Protein AF-A0A5N5SL04-F1 (afdb_monomer)

Radius of gyration: 14.91 Å; Cα contacts (8 Å, |Δi|>4): 172; chains: 1; bounding box: 42×31×34 Å

Secondary structure (DSSP, 8-state):
----PPEEEEE-GGGS-TTTS-HHHHHHHHHHHHHHHHHH-THHHHH-EEEEEE-TT--HHHHHH--HHHHHHHHHIIIII--S-EEEEEEES--TTHHHHHHHHHHH--HHHHTTEEEEET-HHHHHHHHS--

InterPro domains:
  IPR001251 CRAL-TRIO lipid binding domain [PF00650] (7-129)
  IPR001251 CRAL-TRIO lipid binding domain [PS50191] (1-134)
  IPR001251 CRAL-TRIO lipid binding domain [cd00170] (7-129)
  IPR036865 CRAL-TRIO lipid binding domain superfamily [G3DSA:3.40.525.10] (2-134)
  IPR036865 CRAL-TRIO lipid binding domain superfamily [SSF52087] (7-130)

Mean predicted aligned error: 4.05 Å

Structure (mmCIF, N/CA/C/O backbone):
data_AF-A0A5N5SL04-F1
#
_entry.id   AF-A0A5N5SL04-F1
#
loop_
_atom_site.group_PDB
_atom_site.id
_atom_site.type_symbol
_atom_site.label_atom_id
_atom_site.label_alt_id
_atom_site.label_comp_id
_atom_site.label_asym_id
_atom_site.label_entity_id
_atom_site.label_seq_id
_atom_site.pdbx_PDB_ins_code
_atom_site.Cartn_x
_atom_site.Cartn_y
_atom_site.Cartn_z
_atom_site.occupancy
_atom_site.B_iso_or_equiv
_atom_site.auth_seq_id
_atom_site.auth_comp_id
_atom_site.auth_asym_id
_atom_site.auth_atom_id
_atom_site.pdbx_PDB_model_num
ATOM 1 N N . MET A 1 1 ? -31.199 -3.809 12.515 1.00 41.03 1 MET A N 1
ATOM 2 C CA . MET A 1 1 ? -29.737 -3.720 12.737 1.00 41.03 1 MET A CA 1
ATOM 3 C C . MET A 1 1 ? -29.034 -4.053 11.430 1.00 41.03 1 MET A C 1
ATOM 5 O O . MET A 1 1 ? -29.021 -5.211 11.037 1.00 41.03 1 MET A O 1
ATOM 9 N N . THR A 1 2 ? -28.523 -3.055 10.714 1.00 48.53 2 THR A N 1
ATOM 10 C CA . THR A 1 2 ? -27.706 -3.262 9.509 1.00 48.53 2 THR A CA 1
ATOM 11 C C . THR A 1 2 ? -26.372 -3.897 9.906 1.00 48.53 2 THR A C 1
ATOM 13 O O . THR A 1 2 ? -25.688 -3.429 10.816 1.00 48.53 2 THR A O 1
ATOM 16 N N . ARG A 1 3 ? -26.022 -5.018 9.267 1.00 55.03 3 ARG A N 1
ATOM 17 C CA . ARG A 1 3 ? -24.762 -5.737 9.497 1.00 55.03 3 ARG A CA 1
ATOM 18 C C . ARG A 1 3 ? -23.611 -4.781 9.149 1.00 55.03 3 ARG A C 1
ATOM 20 O O . ARG A 1 3 ? -23.546 -4.302 8.022 1.00 55.03 3 ARG A O 1
ATOM 27 N N . LYS A 1 4 ? -22.730 -4.467 10.106 1.00 65.06 4 LYS A N 1
ATOM 28 C CA . LYS A 1 4 ? -21.556 -3.609 9.866 1.00 65.06 4 LYS A CA 1
ATOM 29 C C . LYS A 1 4 ? -20.547 -4.378 9.007 1.00 65.06 4 LYS A C 1
ATOM 31 O O . LYS A 1 4 ? -19.797 -5.198 9.528 1.00 65.06 4 LYS A O 1
ATOM 36 N N . VAL A 1 5 ? -20.574 -4.155 7.695 1.00 77.94 5 VAL A N 1
ATOM 37 C CA . VAL A 1 5 ? -19.662 -4.785 6.729 1.00 77.94 5 VAL A CA 1
ATOM 38 C C . VAL A 1 5 ? -18.434 -3.895 6.551 1.00 77.94 5 VAL A C 1
ATOM 40 O O . VAL A 1 5 ? -18.562 -2.704 6.279 1.00 77.94 5 VAL A O 1
ATOM 43 N N . VAL A 1 6 ? -17.239 -4.465 6.716 1.00 84.69 6 VAL A N 1
ATOM 44 C CA . VAL A 1 6 ? -15.980 -3.780 6.388 1.00 84.69 6 VAL A CA 1
ATOM 45 C C . VAL A 1 6 ? -15.899 -3.629 4.871 1.00 84.69 6 VAL A C 1
ATOM 47 O O . VAL A 1 6 ? -16.050 -4.612 4.146 1.00 84.69 6 VAL A O 1
ATOM 50 N N . ARG A 1 7 ? -15.662 -2.410 4.381 1.00 89.75 7 ARG A N 1
ATOM 51 C CA . ARG A 1 7 ? -15.469 -2.168 2.946 1.00 89.75 7 ARG A CA 1
ATOM 52 C C . ARG A 1 7 ? -14.084 -2.650 2.521 1.00 89.75 7 ARG A C 1
ATOM 54 O O . ARG A 1 7 ? -13.098 -2.401 3.219 1.00 89.75 7 ARG A O 1
ATOM 61 N N . ILE A 1 8 ? -14.028 -3.321 1.375 1.00 91.81 8 ILE A N 1
ATOM 62 C CA . ILE A 1 8 ? -12.783 -3.736 0.729 1.00 91.81 8 ILE A CA 1
ATOM 63 C C . ILE A 1 8 ? -12.563 -2.826 -0.475 1.00 91.81 8 ILE A C 1
ATOM 65 O O . ILE A 1 8 ? -13.441 -2.714 -1.328 1.00 91.81 8 ILE A O 1
ATOM 69 N N . ILE A 1 9 ? -11.401 -2.185 -0.534 1.00 93.38 9 ILE A N 1
ATOM 70 C CA . ILE A 1 9 ? -10.989 -1.345 -1.658 1.00 93.38 9 ILE A CA 1
ATOM 71 C C . ILE A 1 9 ? -9.925 -2.105 -2.432 1.00 93.38 9 ILE A C 1
ATOM 73 O O . ILE A 1 9 ? -8.858 -2.403 -1.893 1.00 93.38 9 ILE A O 1
ATOM 77 N N . LEU A 1 10 ? -10.232 -2.424 -3.688 1.00 95.19 10 LEU A N 1
ATOM 78 C CA . LEU A 1 10 ? -9.290 -3.040 -4.611 1.00 95.19 10 LEU A CA 1
ATOM 79 C C . LEU A 1 10 ? -8.438 -1.956 -5.273 1.00 95.19 10 LEU A C 1
ATOM 81 O O . LEU A 1 10 ? -8.963 -1.033 -5.891 1.00 95.19 10 LEU A O 1
ATOM 85 N N . VAL A 1 11 ? -7.122 -2.106 -5.183 1.00 96.44 11 VAL A N 1
ATOM 86 C CA . VAL A 1 11 ? -6.140 -1.253 -5.845 1.00 96.44 11 VAL A CA 1
ATOM 87 C C . VAL A 1 11 ? -5.344 -2.106 -6.826 1.00 96.44 11 VAL A C 1
ATOM 89 O O . VAL A 1 11 ? -4.683 -3.070 -6.443 1.00 96.44 11 VAL A O 1
ATOM 92 N N . ARG A 1 12 ? -5.40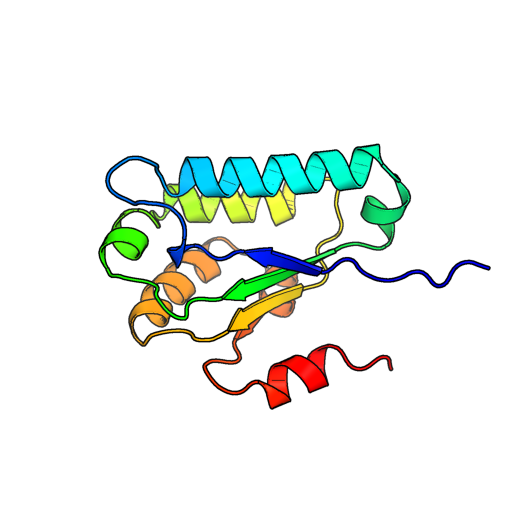8 -1.728 -8.103 1.00 96.19 12 ARG A N 1
ATOM 93 C CA . ARG A 1 12 ? -4.702 -2.366 -9.220 1.00 96.19 12 ARG A CA 1
ATOM 94 C C . ARG A 1 12 ? -3.644 -1.401 -9.768 1.00 96.19 12 ARG A C 1
ATOM 96 O O . ARG A 1 12 ? -3.930 -0.673 -10.721 1.00 96.19 12 ARG A O 1
ATOM 103 N N . PRO A 1 13 ? -2.446 -1.317 -9.154 1.00 94.69 13 PRO A N 1
ATOM 104 C CA . PRO A 1 13 ? -1.396 -0.407 -9.608 1.00 94.69 13 PRO A CA 1
ATOM 105 C C . PRO A 1 13 ? -0.957 -0.682 -11.048 1.00 94.69 13 PRO A C 1
ATOM 107 O O . PRO A 1 13 ? -0.477 0.232 -11.698 1.00 94.69 13 PRO A O 1
ATOM 110 N N . ASP A 1 14 ? -1.152 -1.891 -11.568 1.00 94.25 14 ASP A N 1
ATOM 111 C CA . ASP A 1 14 ? -0.839 -2.261 -12.950 1.00 94.25 14 ASP A CA 1
ATOM 112 C C . ASP A 1 14 ? -1.738 -1.598 -14.008 1.00 94.25 14 ASP A C 1
ATOM 114 O O . ASP A 1 14 ? -1.410 -1.610 -15.192 1.00 94.25 14 ASP A O 1
ATOM 118 N N . LYS A 1 15 ? -2.897 -1.055 -13.610 1.00 94.69 15 LYS A N 1
ATOM 119 C CA . LYS A 1 15 ? -3.887 -0.517 -14.555 1.00 94.69 15 LYS A CA 1
ATOM 120 C C . LYS A 1 15 ? -3.690 0.958 -14.893 1.00 94.69 15 LYS A C 1
ATOM 122 O O . LYS A 1 15 ? -4.315 1.428 -15.841 1.00 94.69 15 LYS A O 1
ATOM 127 N N . HIS A 1 16 ? -2.834 1.685 -14.173 1.00 92.62 16 HIS A N 1
ATOM 128 C CA . HIS A 1 16 ? -2.467 3.039 -14.594 1.00 92.62 16 HIS A CA 1
ATOM 129 C C . HIS A 1 16 ? -1.369 2.982 -15.660 1.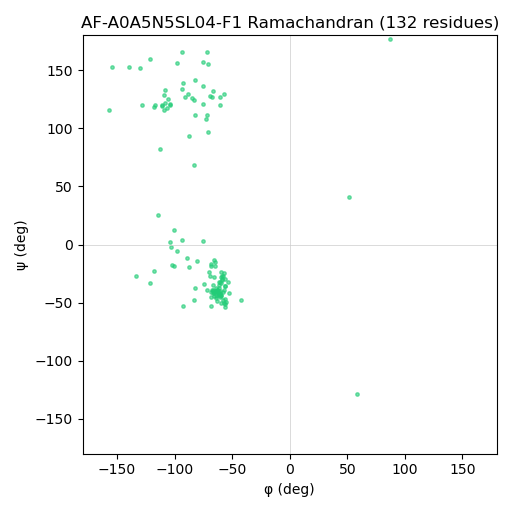00 92.62 16 HIS A C 1
ATOM 131 O O . HIS A 1 16 ? -0.456 2.163 -15.600 1.00 92.62 16 HIS A O 1
ATOM 137 N N . ASN A 1 17 ? -1.449 3.864 -16.652 1.00 94.50 17 ASN A N 1
ATOM 138 C CA . ASN A 1 17 ? -0.437 3.938 -17.694 1.00 94.50 17 ASN A CA 1
ATOM 139 C C . ASN A 1 17 ? 0.754 4.765 -17.191 1.00 94.50 17 ASN A C 1
ATOM 141 O O . ASN A 1 17 ? 0.650 5.983 -17.033 1.00 94.50 17 ASN A O 1
ATOM 145 N N . THR A 1 18 ? 1.895 4.106 -16.987 1.00 95.31 18 THR A N 1
ATOM 146 C CA . THR A 1 18 ? 3.116 4.726 -16.447 1.00 95.31 18 THR A CA 1
ATOM 147 C C . THR A 1 18 ? 3.736 5.789 -17.358 1.00 95.31 18 THR A C 1
ATOM 149 O O . THR A 1 18 ? 4.596 6.538 -16.906 1.00 95.31 18 THR A O 1
ATOM 152 N N . ASN A 1 19 ? 3.345 5.855 -18.636 1.00 94.62 19 ASN A N 1
ATOM 153 C CA . ASN A 1 19 ? 3.847 6.857 -19.583 1.00 94.62 19 ASN A CA 1
ATOM 154 C C . ASN A 1 19 ? 3.029 8.154 -19.560 1.00 94.62 19 ASN A C 1
ATOM 156 O O . ASN A 1 19 ? 3.504 9.181 -20.033 1.00 94.62 19 ASN A O 1
ATOM 160 N N . THR A 1 20 ? 1.797 8.104 -19.049 1.00 96.12 20 THR A N 1
ATOM 161 C CA . THR A 1 20 ? 0.866 9.244 -19.063 1.00 96.12 20 THR A CA 1
ATOM 162 C C . THR A 1 20 ? 0.477 9.711 -17.670 1.00 96.12 20 THR A C 1
ATOM 164 O O . THR A 1 20 ? 0.041 10.843 -17.515 1.00 96.12 20 THR A O 1
ATOM 167 N N . THR A 1 21 ? 0.594 8.839 -16.671 1.00 94.94 21 THR A N 1
ATOM 168 C CA . THR A 1 21 ? 0.195 9.096 -15.286 1.00 94.94 21 THR A CA 1
ATOM 169 C C . THR A 1 21 ? 1.223 8.521 -14.325 1.00 94.94 21 THR A C 1
ATOM 171 O O . THR A 1 21 ? 1.925 7.556 -14.638 1.00 94.94 21 THR A O 1
ATOM 174 N N . SER A 1 22 ? 1.307 9.128 -13.149 1.00 94.94 22 SER A N 1
ATOM 175 C CA . SER A 1 22 ? 2.215 8.739 -12.080 1.00 94.94 22 SER A CA 1
ATOM 176 C C . SER A 1 22 ? 1.540 7.858 -11.027 1.00 94.94 22 SER A C 1
ATOM 178 O O . SER A 1 22 ? 0.340 7.954 -10.763 1.00 94.94 22 SER A O 1
ATOM 180 N N . MET A 1 23 ? 2.349 7.074 -10.317 1.00 94.31 23 MET A N 1
ATOM 181 C CA . MET A 1 23 ? 1.906 6.332 -9.135 1.00 94.31 23 MET A CA 1
ATOM 182 C C . MET A 1 23 ? 1.346 7.256 -8.030 1.00 94.31 23 MET A C 1
ATOM 184 O O . MET A 1 23 ? 0.465 6.845 -7.280 1.00 94.31 23 MET A O 1
ATOM 188 N N . ASP A 1 24 ? 1.816 8.508 -7.928 1.00 94.50 24 ASP A N 1
ATOM 189 C CA . ASP A 1 24 ? 1.274 9.505 -6.983 1.00 94.50 24 ASP A CA 1
ATOM 190 C C . ASP A 1 24 ? -0.172 9.886 -7.342 1.00 94.50 24 ASP A C 1
ATOM 192 O O . ASP A 1 24 ? -1.031 9.929 -6.463 1.00 94.50 24 ASP A O 1
ATOM 196 N N . GLU A 1 25 ? -0.474 10.075 -8.630 1.00 94.75 25 GLU A N 1
ATOM 197 C CA . GLU A 1 25 ? -1.843 10.327 -9.100 1.00 94.75 25 GLU A CA 1
ATOM 198 C C . GLU A 1 25 ? -2.768 9.137 -8.840 1.00 94.75 25 GLU A C 1
ATOM 200 O O . GLU A 1 25 ? -3.890 9.331 -8.378 1.00 94.75 25 GLU A O 1
ATOM 205 N N . MET A 1 26 ? -2.291 7.904 -9.036 1.00 94.81 26 MET A N 1
ATOM 206 C CA . MET A 1 26 ? -3.061 6.705 -8.683 1.00 94.81 26 MET A CA 1
ATOM 207 C C . MET A 1 26 ? -3.390 6.664 -7.181 1.00 94.81 26 MET A C 1
ATOM 209 O O . MET A 1 26 ? -4.534 6.412 -6.798 1.00 94.81 26 MET A O 1
ATOM 213 N N . VAL A 1 27 ? -2.418 6.988 -6.320 1.00 94.00 27 VAL A N 1
ATOM 214 C CA . VAL A 1 27 ? -2.637 7.079 -4.866 1.00 94.00 27 VAL A CA 1
ATOM 215 C C . VAL A 1 27 ? -3.649 8.173 -4.519 1.00 94.00 27 VAL A C 1
ATOM 217 O O . VAL A 1 27 ? -4.495 7.950 -3.654 1.00 94.00 27 VAL A O 1
ATOM 220 N N . LYS A 1 28 ? -3.622 9.322 -5.206 1.00 94.69 28 LYS A N 1
ATOM 221 C CA . LYS A 1 28 ? -4.632 10.380 -5.028 1.00 94.69 28 LYS A CA 1
ATOM 222 C C . LYS A 1 28 ? -6.032 9.903 -5.397 1.00 94.69 28 LYS A C 1
ATOM 224 O O . LYS A 1 28 ? -6.966 10.180 -4.656 1.00 94.69 28 LYS A O 1
ATOM 229 N N . VAL A 1 29 ? -6.189 9.147 -6.485 1.00 94.50 29 VAL A N 1
ATOM 230 C CA . VAL A 1 29 ? -7.490 8.554 -6.848 1.00 94.50 29 VAL A CA 1
ATOM 231 C C . VAL A 1 29 ? -7.988 7.622 -5.741 1.00 94.50 29 VAL A C 1
ATOM 233 O O . VAL A 1 29 ? -9.147 7.713 -5.341 1.00 94.50 29 VAL A O 1
ATOM 236 N N . ALA A 1 30 ? -7.115 6.777 -5.183 1.00 93.00 30 ALA A N 1
ATOM 237 C CA . ALA A 1 30 ? -7.480 5.919 -4.055 1.00 93.00 30 ALA A CA 1
ATOM 238 C C . ALA A 1 30 ? -7.898 6.727 -2.809 1.00 93.00 30 ALA A C 1
ATOM 240 O O . ALA A 1 30 ? -8.834 6.334 -2.116 1.00 93.00 30 ALA A O 1
ATOM 241 N N . GLN A 1 31 ? -7.247 7.864 -2.540 1.00 93.25 31 GLN A N 1
ATOM 242 C CA . GLN A 1 31 ? -7.623 8.779 -1.454 1.00 93.25 31 GLN A CA 1
ATOM 243 C C . GLN A 1 31 ? -8.977 9.449 -1.695 1.00 93.25 31 GLN A C 1
ATOM 245 O O . GLN A 1 31 ? -9.793 9.473 -0.786 1.00 93.25 31 GLN A O 1
ATOM 250 N N . ILE A 1 32 ? -9.263 9.892 -2.921 1.00 94.88 32 ILE A N 1
ATOM 251 C CA . ILE A 1 32 ? -10.568 10.472 -3.270 1.00 94.88 32 ILE A CA 1
ATOM 252 C C . ILE 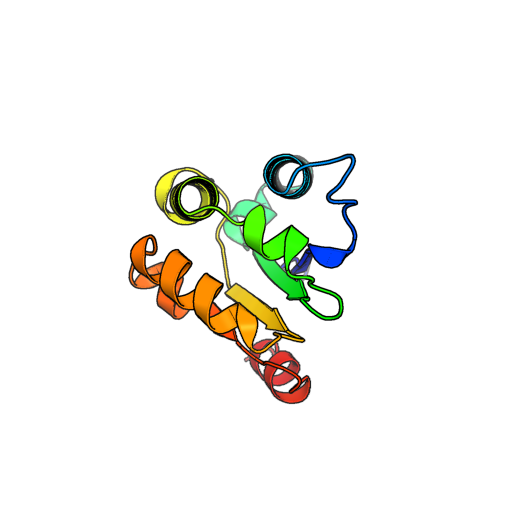A 1 32 ? -11.690 9.448 -3.048 1.00 94.88 32 ILE A C 1
ATOM 254 O O . ILE A 1 32 ? -12.731 9.788 -2.497 1.00 94.88 32 ILE A O 1
ATOM 258 N N . ILE A 1 33 ? -11.480 8.179 -3.417 1.00 92.44 33 ILE A N 1
ATOM 259 C CA . ILE A 1 33 ? -12.454 7.107 -3.146 1.00 92.44 33 ILE A CA 1
ATOM 260 C C . ILE A 1 33 ? -12.678 6.934 -1.637 1.00 92.44 33 ILE A C 1
ATOM 262 O O . ILE A 1 33 ? -13.812 6.761 -1.196 1.00 92.44 33 ILE A O 1
ATOM 266 N N . LEU A 1 34 ? -11.611 6.980 -0.837 1.00 92.31 34 LEU A N 1
ATOM 267 C CA . LEU A 1 34 ? -11.709 6.893 0.619 1.00 92.31 34 LEU A CA 1
ATOM 268 C C . LEU A 1 34 ? -12.457 8.096 1.221 1.00 92.31 34 LEU A C 1
ATOM 270 O O . LEU A 1 34 ? -13.283 7.894 2.111 1.00 92.31 34 LEU A O 1
ATOM 274 N N . ASP A 1 35 ? -12.216 9.307 0.716 1.00 93.06 35 ASP A N 1
ATOM 275 C CA . ASP A 1 35 ? -12.904 10.525 1.154 1.00 93.06 35 ASP A CA 1
ATOM 276 C C . ASP A 1 35 ? -14.404 10.438 0.836 1.00 93.06 35 ASP A C 1
ATOM 278 O O . ASP A 1 35 ? -15.236 10.687 1.706 1.00 93.06 35 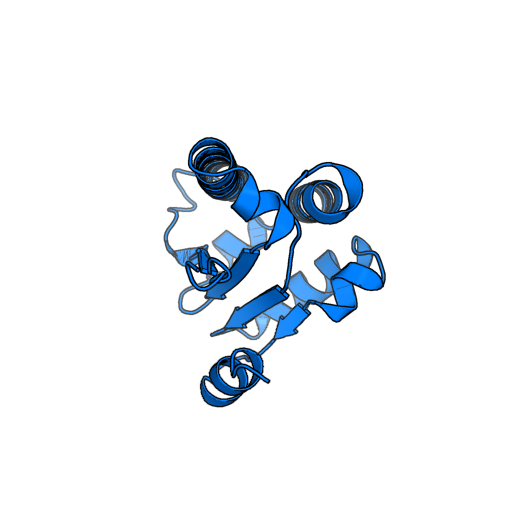ASP A O 1
ATOM 282 N N . LEU A 1 36 ? -14.760 9.980 -0.371 1.00 92.75 36 LEU A N 1
ATOM 283 C CA . LEU A 1 36 ? -16.153 9.746 -0.764 1.00 92.75 36 LEU A CA 1
ATOM 284 C C . LEU A 1 36 ? -16.838 8.715 0.140 1.00 92.75 36 LEU A C 1
ATOM 286 O O . LEU A 1 36 ? -17.955 8.946 0.591 1.00 92.75 36 LEU A O 1
ATOM 290 N N . LEU A 1 37 ? -16.165 7.609 0.475 1.00 89.75 37 LEU A N 1
ATOM 291 C CA . LEU A 1 37 ? -16.716 6.610 1.400 1.00 89.75 37 LEU A CA 1
ATOM 292 C C . LEU A 1 37 ? -16.989 7.193 2.793 1.00 89.75 37 LEU A C 1
ATOM 294 O O . LEU A 1 37 ? -17.938 6.773 3.458 1.00 89.75 37 LEU A O 1
ATOM 298 N N . MET A 1 38 ? -16.156 8.125 3.261 1.00 89.88 38 MET A N 1
ATOM 299 C CA . MET A 1 38 ? -16.396 8.810 4.532 1.00 89.88 38 MET A CA 1
ATOM 300 C C . MET A 1 38 ? -17.559 9.793 4.456 1.00 89.88 38 MET A C 1
ATOM 302 O O . MET A 1 38 ? -18.315 9.884 5.421 1.00 89.88 38 MET A O 1
ATOM 306 N N . GLU A 1 39 ? -17.681 10.505 3.338 1.00 92.06 39 GLU A N 1
ATOM 307 C CA . GLU A 1 39 ? -18.760 11.462 3.092 1.00 92.06 39 GLU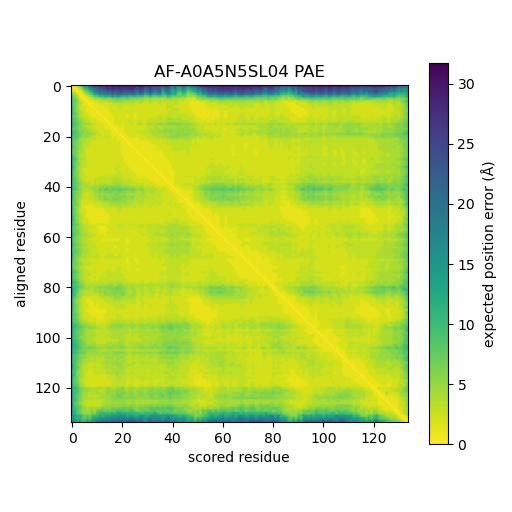 A CA 1
ATOM 308 C C . GLU A 1 39 ? -20.120 10.756 2.988 1.00 92.06 39 GLU A C 1
ATOM 310 O O . GLU A 1 39 ? -21.110 11.226 3.542 1.00 92.06 39 GLU A O 1
ATOM 315 N N . GLU A 1 40 ? -20.166 9.588 2.337 1.00 90.00 40 GLU A N 1
ATOM 316 C CA . GLU A 1 40 ? -21.379 8.772 2.218 1.00 90.00 40 GLU A CA 1
ATOM 317 C C . GLU A 1 40 ? -21.896 8.280 3.579 1.00 90.00 40 GLU A C 1
ATOM 319 O O . GLU A 1 40 ? -23.102 8.293 3.829 1.00 90.00 40 GLU A O 1
ATOM 324 N N . ASP A 1 41 ? -20.998 7.810 4.451 1.00 88.00 41 ASP A N 1
ATOM 325 C CA . ASP A 1 41 ? -21.342 7.394 5.812 1.00 88.00 41 ASP A CA 1
ATOM 326 C C . ASP A 1 41 ? -20.113 7.440 6.731 1.00 88.00 41 ASP A C 1
ATOM 328 O O . ASP A 1 41 ? -19.175 6.638 6.625 1.00 88.00 41 ASP A O 1
ATOM 332 N N . VAL A 1 42 ? -20.169 8.321 7.733 1.00 86.50 42 VAL A N 1
ATOM 333 C CA . VAL A 1 42 ? -19.130 8.461 8.760 1.00 86.50 42 VAL A CA 1
ATOM 334 C C . VAL A 1 42 ? -18.857 7.152 9.510 1.00 86.50 42 VAL A C 1
ATOM 336 O O . VAL A 1 42 ? -17.750 6.953 10.019 1.00 86.50 42 VAL A O 1
ATOM 339 N N . GLN A 1 43 ? -19.811 6.212 9.566 1.00 87.94 43 GLN A N 1
ATOM 340 C CA . GLN A 1 43 ? -19.595 4.892 10.160 1.00 87.94 43 GLN A CA 1
ATOM 341 C C . GLN A 1 43 ? -18.465 4.126 9.469 1.00 87.94 43 GLN A C 1
ATOM 343 O O . GLN A 1 43 ? -17.812 3.327 10.144 1.00 87.94 43 GLN A O 1
ATOM 348 N N . HIS A 1 44 ? -18.166 4.375 8.189 1.00 87.62 44 HIS A N 1
ATOM 349 C CA . HIS A 1 44 ? -17.026 3.755 7.510 1.00 87.62 44 HIS A CA 1
ATOM 350 C C . HIS A 1 44 ? -15.687 4.124 8.170 1.00 87.62 44 HIS A C 1
ATOM 352 O O . HIS A 1 44 ? -14.800 3.274 8.250 1.00 87.62 44 HIS A O 1
ATOM 358 N N . SER A 1 45 ? -15.550 5.330 8.739 1.00 87.75 45 SER A N 1
ATOM 359 C CA . SER A 1 45 ? -14.339 5.727 9.480 1.00 87.75 45 SER A CA 1
ATOM 360 C C . SER A 1 45 ? -14.118 4.877 10.743 1.00 87.75 45 SER A C 1
ATOM 362 O O . SER A 1 45 ? -12.987 4.483 11.049 1.00 87.75 45 SER A O 1
ATOM 364 N N . VAL A 1 46 ? -15.212 4.515 11.428 1.00 89.75 46 VAL A N 1
ATOM 365 C CA . VAL A 1 46 ? -15.221 3.734 12.676 1.00 89.75 46 VAL A CA 1
ATOM 366 C C . VAL A 1 46 ? -15.120 2.233 12.401 1.00 89.75 46 VAL A C 1
ATOM 368 O O . VAL A 1 46 ? -14.319 1.529 13.027 1.00 89.75 46 VAL A O 1
ATOM 371 N N . ILE A 1 47 ? -15.933 1.733 11.463 1.00 91.38 47 ILE A N 1
ATOM 372 C CA . ILE A 1 47 ? -15.921 0.337 11.012 1.00 91.38 47 ILE A CA 1
ATOM 373 C C . ILE A 1 47 ? -14.560 0.021 10.417 1.00 91.38 47 ILE A C 1
ATOM 375 O O . ILE A 1 47 ? -14.001 -1.019 10.756 1.00 91.38 47 ILE A O 1
ATOM 379 N N . GLY A 1 48 ? -14.004 0.937 9.629 1.00 91.00 48 GLY A N 1
ATOM 380 C CA . GLY A 1 48 ? -12.722 0.813 8.963 1.00 91.00 48 GLY A CA 1
ATOM 381 C C . GLY A 1 48 ? -12.794 0.134 7.600 1.00 91.00 48 GLY A C 1
ATOM 382 O O . GLY A 1 48 ? -13.843 -0.352 7.175 1.00 91.00 48 GLY A O 1
ATOM 383 N N . VAL A 1 49 ? -11.638 0.075 6.942 1.00 93.12 49 VAL A N 1
ATOM 384 C CA . VAL A 1 49 ? -11.481 -0.463 5.584 1.00 93.12 49 VAL A CA 1
ATOM 385 C C . VAL A 1 49 ? -10.351 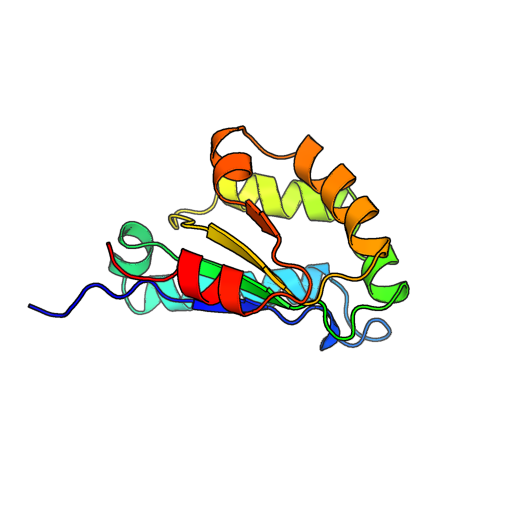-1.469 5.492 1.00 93.12 49 VAL A C 1
ATOM 387 O O . VAL A 1 49 ? -9.355 -1.382 6.217 1.00 93.12 49 VAL A O 1
ATOM 390 N N . THR A 1 50 ? -10.494 -2.393 4.555 1.00 94.06 50 THR A N 1
ATOM 391 C CA . THR A 1 50 ? -9.423 -3.276 4.111 1.00 94.06 50 THR A CA 1
ATOM 392 C C . THR A 1 50 ? -8.991 -2.864 2.711 1.00 94.06 50 THR A C 1
ATOM 394 O O . THR A 1 50 ? -9.831 -2.659 1.838 1.00 94.06 50 THR A O 1
ATOM 397 N N . ILE A 1 51 ? -7.685 -2.751 2.488 1.00 95.38 51 ILE A N 1
ATOM 398 C CA . ILE A 1 51 ? -7.123 -2.447 1.173 1.00 95.38 51 ILE A CA 1
ATOM 399 C C . ILE A 1 51 ? -6.544 -3.738 0.597 1.00 95.38 51 ILE A C 1
ATOM 401 O O . ILE A 1 51 ? -5.648 -4.336 1.192 1.00 95.38 51 ILE A O 1
ATOM 405 N N . LEU A 1 52 ? -7.057 -4.163 -0.552 1.00 96.69 52 LEU A N 1
ATOM 406 C CA . LEU A 1 52 ? -6.557 -5.298 -1.318 1.00 96.69 52 LEU A CA 1
ATOM 407 C C . LEU A 1 52 ? -5.774 -4.759 -2.511 1.00 96.69 52 LEU A C 1
ATOM 409 O O . LEU A 1 52 ? -6.321 -4.019 -3.321 1.00 96.69 52 LEU A O 1
ATOM 413 N N . ILE A 1 53 ? -4.499 -5.109 -2.613 1.00 96.62 53 ILE A N 1
ATOM 414 C CA . ILE A 1 53 ? -3.591 -4.605 -3.638 1.00 96.62 53 ILE A CA 1
ATOM 415 C C . ILE A 1 53 ? -3.131 -5.786 -4.478 1.00 96.62 53 ILE A C 1
ATOM 417 O O . ILE A 1 53 ? -2.504 -6.717 -3.971 1.00 96.62 53 ILE A O 1
ATOM 421 N N . ASP A 1 54 ? -3.453 -5.738 -5.760 1.00 97.31 54 ASP A N 1
ATOM 422 C CA . ASP A 1 54 ? -3.216 -6.830 -6.693 1.00 97.31 54 ASP A CA 1
ATOM 423 C C . ASP A 1 54 ? -2.126 -6.452 -7.698 1.00 97.31 54 ASP A C 1
ATOM 425 O O . ASP A 1 54 ? -2.236 -5.467 -8.425 1.00 97.31 54 ASP A O 1
ATOM 429 N N . PHE A 1 55 ? -1.046 -7.233 -7.685 1.00 96.44 55 PHE A N 1
ATOM 430 C CA . PHE A 1 55 ? 0.181 -6.995 -8.439 1.00 96.44 55 PHE A CA 1
ATOM 431 C C . PHE A 1 55 ? 0.295 -7.839 -9.724 1.00 96.44 55 PHE A C 1
ATOM 433 O O . PHE A 1 55 ? 1.374 -7.854 -10.314 1.00 96.44 55 PHE A O 1
ATOM 440 N N . GLN A 1 56 ? -0.785 -8.493 -10.183 1.00 95.75 56 GLN A N 1
ATOM 441 C CA . GLN A 1 56 ? -0.787 -9.464 -11.296 1.00 95.75 56 GLN A CA 1
ATOM 442 C C . GLN A 1 56 ? 0.064 -9.051 -12.509 1.00 95.75 56 GLN A C 1
ATOM 444 O O . GLN A 1 56 ? 0.864 -9.851 -12.988 1.00 95.75 56 GLN A O 1
ATOM 449 N N . ASP A 1 57 ? -0.080 -7.807 -12.977 1.00 95.56 57 ASP A N 1
ATOM 450 C CA . ASP A 1 57 ? 0.616 -7.287 -14.164 1.00 95.56 57 ASP A CA 1
ATOM 451 C C . ASP A 1 57 ? 1.621 -6.165 -13.808 1.00 95.56 57 ASP A C 1
ATOM 453 O O . ASP A 1 57 ? 1.928 -5.284 -14.615 1.00 95.56 57 ASP A O 1
ATOM 457 N N . PHE A 1 58 ? 2.132 -6.149 -12.571 1.00 95.12 58 PHE A N 1
ATOM 458 C CA . PHE A 1 58 ? 3.024 -5.094 -12.087 1.00 95.12 58 PHE A CA 1
ATOM 459 C C . PHE A 1 58 ? 4.418 -5.178 -12.729 1.00 95.12 58 PHE A C 1
ATOM 461 O O . PHE A 1 58 ? 5.215 -6.077 -12.457 1.00 95.12 58 PHE A O 1
ATOM 468 N N . THR A 1 59 ? 4.739 -4.194 -13.567 1.00 93.62 59 THR A N 1
ATOM 469 C CA . THR A 1 59 ? 6.003 -4.128 -14.327 1.00 93.62 59 THR A CA 1
ATOM 470 C C . THR A 1 59 ? 7.111 -3.323 -13.619 1.00 93.62 59 THR A C 1
ATOM 472 O O . THR A 1 59 ? 6.831 -2.537 -12.709 1.00 93.62 59 THR A O 1
ATOM 475 N N . PRO A 1 60 ? 8.382 -3.422 -14.062 1.00 92.06 60 PRO A N 1
ATOM 476 C CA . PRO A 1 60 ? 9.473 -2.591 -13.543 1.00 92.06 60 PRO A CA 1
ATOM 477 C C . PRO A 1 60 ? 9.246 -1.074 -13.653 1.00 92.06 60 PRO A C 1
ATOM 479 O O . PRO A 1 60 ? 9.706 -0.337 -12.786 1.00 92.06 60 PRO A O 1
ATOM 482 N N . ASN A 1 61 ? 8.501 -0.590 -14.654 1.00 93.94 61 ASN A N 1
ATOM 483 C CA . ASN A 1 61 ? 8.183 0.841 -14.762 1.00 93.94 61 ASN A CA 1
ATOM 484 C C . ASN A 1 61 ? 7.336 1.317 -13.572 1.00 93.94 61 ASN A C 1
ATOM 486 O O . ASN A 1 61 ? 7.593 2.383 -13.017 1.00 93.94 61 ASN A O 1
ATOM 490 N N . HIS A 1 62 ? 6.388 0.493 -13.117 1.00 95.00 62 HIS A N 1
ATOM 491 C CA . HIS A 1 62 ? 5.613 0.765 -11.907 1.00 95.00 62 HIS A CA 1
ATOM 492 C C . HIS A 1 62 ? 6.508 0.777 -10.658 1.00 95.00 62 HIS A C 1
ATOM 494 O O . HIS A 1 62 ? 6.358 1.635 -9.783 1.00 95.00 62 HIS A O 1
ATOM 500 N N . LEU A 1 63 ? 7.480 -0.142 -10.584 1.00 93.25 63 LEU A N 1
ATOM 501 C CA . LEU A 1 63 ? 8.459 -0.173 -9.495 1.00 93.25 63 LEU A CA 1
ATOM 502 C C . LEU A 1 63 ? 9.288 1.116 -9.444 1.00 93.25 63 LEU A C 1
ATOM 504 O O . LEU A 1 63 ? 9.451 1.679 -8.365 1.00 93.25 63 LEU A O 1
ATOM 508 N N . LEU A 1 64 ? 9.773 1.605 -10.589 1.00 93.31 64 LEU A N 1
ATOM 509 C CA . LEU A 1 64 ? 10.568 2.838 -10.666 1.00 93.31 64 LEU A CA 1
ATOM 510 C C . LEU A 1 64 ? 9.799 4.068 -10.165 1.00 93.31 64 LEU A C 1
ATOM 512 O O . LEU A 1 64 ? 10.391 4.964 -9.566 1.00 93.31 64 LEU A O 1
ATOM 516 N N . GLN A 1 65 ? 8.478 4.092 -10.345 1.00 94.50 65 GLN A N 1
ATOM 517 C CA . GLN A 1 65 ? 7.620 5.144 -9.797 1.00 94.50 65 GLN A CA 1
ATOM 518 C C . GLN A 1 65 ? 7.280 4.948 -8.307 1.00 94.50 65 GLN A C 1
ATOM 520 O O . GLN A 1 65 ? 6.826 5.883 -7.644 1.00 94.50 65 GLN A O 1
ATOM 525 N N . THR A 1 66 ? 7.532 3.762 -7.743 1.00 92.75 66 THR A N 1
ATOM 526 C CA . THR A 1 66 ? 7.312 3.444 -6.323 1.00 92.75 66 THR A CA 1
ATOM 527 C C . THR A 1 66 ? 8.505 3.906 -5.482 1.00 92.75 66 THR A C 1
ATOM 529 O O . THR A 1 66 ? 9.297 3.123 -4.956 1.00 92.75 66 THR A O 1
ATOM 532 N N . THR A 1 67 ? 8.664 5.224 -5.386 1.00 93.25 67 THR A N 1
ATOM 533 C CA . THR A 1 67 ? 9.817 5.850 -4.727 1.00 93.25 67 THR A CA 1
ATOM 534 C C . THR A 1 67 ? 9.742 5.772 -3.193 1.00 93.25 67 THR A C 1
ATOM 536 O O . THR A 1 67 ? 8.650 5.702 -2.617 1.00 93.25 67 THR A O 1
ATOM 539 N N . PRO A 1 68 ? 10.882 5.858 -2.473 1.00 93.06 68 PRO A N 1
ATOM 540 C CA . PRO A 1 68 ? 10.877 5.920 -1.010 1.00 93.06 68 PRO A CA 1
ATOM 541 C C . PRO A 1 68 ? 10.040 7.080 -0.449 1.00 93.06 68 PRO A C 1
ATOM 543 O O . PRO A 1 68 ? 9.400 6.924 0.590 1.00 93.06 68 PRO A O 1
ATOM 546 N N . SER A 1 69 ? 10.023 8.234 -1.128 1.00 94.56 69 SER A N 1
ATOM 547 C CA . SER A 1 69 ? 9.232 9.401 -0.723 1.00 94.56 69 SER A CA 1
ATOM 548 C C . SER A 1 69 ? 7.731 9.151 -0.864 1.00 94.56 69 SER A C 1
ATOM 550 O O . SER A 1 69 ? 6.978 9.501 0.047 1.00 94.56 69 SER A O 1
ATOM 552 N N . LEU A 1 70 ? 7.299 8.490 -1.944 1.00 94.19 70 LEU A N 1
ATOM 553 C CA . LEU A 1 70 ? 5.909 8.072 -2.120 1.00 94.19 70 LEU A CA 1
ATOM 554 C C . LEU A 1 70 ? 5.493 7.065 -1.042 1.00 94.19 70 LEU A C 1
ATOM 556 O O . LEU A 1 70 ? 4.485 7.272 -0.370 1.00 94.19 70 LEU A O 1
ATOM 560 N N . CYS A 1 71 ? 6.300 6.025 -0.810 1.00 94.00 71 CYS A N 1
ATOM 561 C CA . CYS A 1 71 ? 6.052 5.047 0.251 1.00 94.00 71 CYS A CA 1
ATOM 562 C C . CYS A 1 71 ? 5.920 5.726 1.618 1.00 94.00 71 CYS A C 1
ATOM 564 O O . CYS A 1 71 ? 4.940 5.504 2.326 1.00 94.00 71 CYS A O 1
ATOM 566 N N . LYS A 1 72 ? 6.865 6.605 1.977 1.00 93.75 72 LYS A N 1
ATOM 567 C CA . LYS A 1 72 ? 6.803 7.369 3.227 1.00 93.75 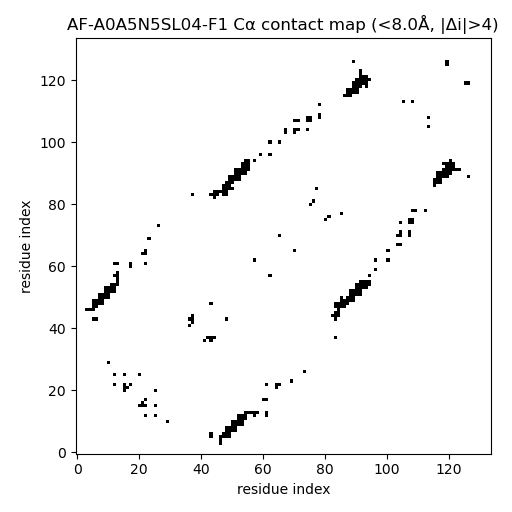72 LYS A CA 1
ATOM 568 C C . LYS A 1 72 ? 5.503 8.168 3.327 1.00 93.75 72 LYS A C 1
ATOM 570 O O . LYS A 1 72 ? 4.842 8.089 4.355 1.00 93.75 72 LYS A O 1
ATOM 575 N N . LYS A 1 73 ? 5.105 8.875 2.261 1.00 94.00 73 LYS A N 1
ATOM 576 C CA . LYS A 1 73 ? 3.848 9.641 2.214 1.00 94.00 73 LYS A CA 1
ATOM 577 C C . LYS A 1 73 ? 2.636 8.746 2.497 1.00 94.00 73 LYS A C 1
ATOM 579 O O . LYS A 1 73 ? 1.850 9.075 3.381 1.00 94.00 73 LYS A O 1
ATOM 584 N N . ILE A 1 74 ? 2.520 7.605 1.811 1.00 93.75 74 ILE A N 1
ATOM 585 C CA . ILE A 1 74 ? 1.416 6.646 1.994 1.00 93.75 74 ILE A CA 1
ATOM 586 C C . ILE A 1 74 ? 1.324 6.200 3.459 1.00 93.75 74 ILE A C 1
ATOM 588 O O . ILE A 1 74 ? 0.256 6.282 4.065 1.00 93.75 74 ILE A O 1
ATOM 592 N N . PHE A 1 75 ? 2.433 5.752 4.053 1.00 92.75 75 PHE A N 1
ATOM 593 C CA . PHE A 1 75 ? 2.393 5.217 5.417 1.00 92.75 75 PHE A CA 1
ATOM 594 C C . PHE A 1 75 ? 2.238 6.298 6.481 1.00 92.75 75 PHE A C 1
ATOM 596 O O . PHE A 1 75 ? 1.522 6.057 7.450 1.00 92.75 75 PHE A O 1
ATOM 603 N N . THR A 1 76 ? 2.802 7.494 6.284 1.00 93.44 76 THR A N 1
ATOM 604 C CA . THR A 1 76 ? 2.520 8.656 7.138 1.00 93.44 76 THR A CA 1
ATOM 605 C C . THR A 1 76 ? 1.026 8.967 7.142 1.00 93.44 76 THR A C 1
ATOM 607 O O . THR A 1 76 ? 0.439 9.069 8.216 1.00 93.44 76 THR A O 1
ATOM 610 N N . VAL A 1 77 ? 0.381 9.024 5.972 1.00 93.56 77 VAL A N 1
ATOM 611 C CA . VAL A 1 77 ? -1.069 9.253 5.884 1.00 93.56 77 VAL A CA 1
ATOM 612 C C . VAL A 1 77 ? -1.828 8.205 6.698 1.00 93.56 77 VAL A C 1
ATOM 614 O O . VAL A 1 77 ? -2.562 8.565 7.614 1.00 93.56 77 VAL A O 1
ATOM 617 N N . TRP A 1 78 ? -1.585 6.916 6.461 1.00 93.00 78 TRP A N 1
ATOM 618 C CA . TRP A 1 78 ? -2.306 5.842 7.154 1.00 93.00 78 TRP A CA 1
ATOM 619 C C . TRP A 1 78 ? -2.055 5.746 8.662 1.00 93.00 78 TRP A C 1
ATOM 621 O O . TRP A 1 78 ? -2.910 5.235 9.387 1.00 93.00 78 TRP A O 1
ATOM 631 N N . GLN A 1 79 ? -0.886 6.169 9.145 1.00 91.94 79 GLN A N 1
ATOM 632 C CA . GLN A 1 79 ? -0.503 5.981 10.547 1.00 91.94 79 GLN A CA 1
ATOM 633 C C . GLN A 1 79 ? -0.641 7.240 11.414 1.00 91.94 79 GLN A C 1
ATOM 635 O O . GLN A 1 79 ? -0.605 7.113 12.640 1.00 91.94 79 GLN A O 1
ATOM 640 N N . GLU A 1 80 ? -0.735 8.426 10.807 1.00 90.44 80 GLU A N 1
ATOM 641 C CA . GLU A 1 80 ? -0.692 9.717 11.511 1.00 90.44 80 GLU A CA 1
ATOM 642 C C . GLU A 1 80 ? -1.770 10.719 11.096 1.00 90.44 80 GLU A C 1
ATOM 644 O O . GLU A 1 80 ? -2.118 11.551 11.927 1.00 90.44 80 GLU A O 1
ATOM 649 N N . ALA A 1 81 ? -2.298 10.669 9.867 1.00 90.38 81 ALA A N 1
ATOM 650 C CA . ALA A 1 81 ? -3.125 11.768 9.354 1.00 90.38 81 ALA A CA 1
ATOM 651 C C . ALA A 1 81 ? -4.545 11.364 8.943 1.00 90.38 81 ALA A C 1
ATOM 653 O O . ALA A 1 81 ? -5.466 12.165 9.072 1.00 90.38 81 ALA A O 1
ATOM 654 N N . TYR A 1 82 ? -4.740 10.147 8.434 1.00 90.69 82 TYR A N 1
ATOM 655 C CA . TYR A 1 82 ? -6.012 9.763 7.837 1.00 90.69 82 TYR A CA 1
ATOM 656 C C . TYR A 1 82 ? -7.013 9.307 8.914 1.00 90.69 82 TYR A C 1
ATOM 658 O O . TYR A 1 82 ? -6.706 8.382 9.673 1.00 90.69 82 TYR A O 1
ATOM 666 N N . PRO A 1 83 ? -8.217 9.905 8.994 1.00 88.81 83 PRO A N 1
ATOM 667 C CA . PRO A 1 83 ? -9.188 9.647 10.066 1.00 88.81 83 PRO A CA 1
ATOM 668 C C . PRO A 1 83 ? -9.924 8.303 9.923 1.00 88.81 83 PRO A C 1
ATOM 670 O O . PRO A 1 83 ? -10.795 7.974 10.728 1.00 88.81 83 PRO A O 1
ATOM 673 N N . MET A 1 84 ? -9.575 7.499 8.918 1.00 91.25 84 MET A N 1
ATOM 674 C CA . MET A 1 84 ? -10.170 6.193 8.680 1.00 91.25 84 MET A CA 1
ATOM 675 C C . MET A 1 84 ? -9.362 5.068 9.327 1.00 91.25 84 MET A C 1
ATOM 677 O O . MET A 1 84 ? -8.143 4.953 9.171 1.00 91.25 84 MET A O 1
ATOM 681 N N . ARG A 1 85 ? -10.052 4.149 10.010 1.00 90.88 85 ARG A N 1
ATOM 682 C CA . ARG A 1 85 ? -9.403 2.965 10.573 1.00 90.88 85 ARG A CA 1
ATOM 683 C C . ARG A 1 85 ? -9.025 1.967 9.477 1.00 90.88 85 ARG A C 1
ATOM 685 O O . ARG A 1 85 ? -9.860 1.200 9.013 1.00 90.88 85 ARG A O 1
ATOM 692 N N . LEU A 1 86 ? -7.738 1.841 9.180 1.00 92.88 86 LEU A N 1
ATOM 693 C CA . LEU A 1 86 ? -7.258 0.690 8.414 1.00 92.88 86 LEU A CA 1
ATOM 694 C C . LEU A 1 86 ? -7.423 -0.612 9.221 1.00 92.88 86 LEU A C 1
ATOM 696 O O . LEU A 1 86 ? -7.021 -0.680 10.389 1.00 92.88 86 LEU A O 1
ATOM 700 N N . LYS A 1 87 ? -7.986 -1.651 8.607 1.00 93.44 87 LYS A N 1
ATOM 701 C CA . LYS A 1 87 ? -8.065 -3.011 9.155 1.00 93.44 87 LYS A CA 1
ATOM 702 C C . LYS A 1 87 ? -6.892 -3.856 8.702 1.00 93.44 87 LYS A C 1
ATOM 704 O O . LYS A 1 87 ? -6.188 -4.380 9.560 1.00 93.44 87 LYS A O 1
ATOM 709 N N . ALA A 1 88 ? -6.672 -3.916 7.395 1.00 93.94 88 ALA A N 1
ATOM 710 C CA . ALA A 1 88 ? -5.629 -4.720 6.790 1.00 93.94 88 ALA A CA 1
ATOM 711 C C . ALA A 1 88 ? -5.199 -4.161 5.429 1.00 93.94 88 ALA A C 1
ATOM 713 O O . ALA A 1 88 ? -5.986 -3.521 4.728 1.00 93.94 88 ALA A O 1
ATOM 714 N N . PHE A 1 89 ? -3.949 -4.439 5.075 1.00 95.06 89 PHE A N 1
ATOM 715 C CA . PHE A 1 89 ? -3.433 -4.415 3.714 1.00 95.06 89 PHE A CA 1
ATOM 716 C C . PHE A 1 89 ? -3.194 -5.857 3.279 1.00 95.06 89 PHE A C 1
ATOM 718 O O . PHE A 1 89 ? -2.402 -6.559 3.911 1.00 95.06 89 PHE A O 1
ATOM 725 N N . HIS A 1 90 ? -3.829 -6.274 2.193 1.00 96.56 90 HIS A N 1
ATOM 726 C CA . HIS A 1 90 ? -3.592 -7.567 1.564 1.00 96.56 90 HIS A CA 1
ATOM 727 C C . HIS A 1 90 ? -2.876 -7.356 0.237 1.00 96.56 90 HIS A C 1
ATOM 729 O O . HIS A 1 90 ? -3.327 -6.563 -0.583 1.00 96.56 90 HIS A O 1
ATOM 735 N N . TYR A 1 91 ? -1.773 -8.064 0.030 1.00 96.75 91 TYR A N 1
ATOM 736 C CA . TYR A 1 91 ? -1.005 -8.051 -1.210 1.00 96.75 91 TYR A CA 1
ATOM 737 C C . TYR A 1 91 ? -1.150 -9.407 -1.890 1.00 96.75 91 TYR A C 1
ATOM 739 O O . TYR A 1 91 ? -0.770 -10.426 -1.305 1.00 96.75 91 TYR A O 1
ATOM 747 N N . ILE A 1 92 ? -1.689 -9.412 -3.107 1.00 97.44 92 ILE A N 1
ATOM 748 C CA . ILE A 1 92 ? -1.879 -10.616 -3.924 1.00 97.44 92 ILE A CA 1
ATOM 749 C C . ILE A 1 92 ? -1.134 -10.490 -5.251 1.00 97.44 92 ILE A C 1
ATOM 751 O O . ILE A 1 92 ? -0.788 -9.387 -5.679 1.00 97.44 92 ILE A O 1
ATOM 755 N N . ASN A 1 93 ? -0.876 -11.632 -5.880 1.00 96.81 93 ASN A N 1
ATOM 756 C CA . ASN A 1 93 ? -0.170 -11.774 -7.150 1.00 96.81 93 ASN A CA 1
ATOM 757 C C . ASN A 1 93 ? 1.184 -11.047 -7.167 1.00 96.81 93 ASN A C 1
ATOM 759 O O . ASN A 1 93 ? 1.545 -10.368 -8.126 1.00 96.81 93 ASN A O 1
ATOM 763 N N . THR A 1 94 ? 1.928 -11.125 -6.060 1.00 94.94 94 THR A N 1
ATOM 764 C CA . THR A 1 94 ? 3.161 -10.351 -5.878 1.00 94.94 94 THR A CA 1
ATOM 765 C C . THR A 1 94 ? 4.324 -10.936 -6.694 1.00 94.94 94 THR A C 1
ATOM 767 O O . THR A 1 94 ? 4.711 -12.079 -6.430 1.00 94.94 94 THR A O 1
ATOM 770 N N . PRO A 1 95 ? 4.946 -10.178 -7.620 1.00 92.00 95 PRO A N 1
ATOM 771 C CA . PRO A 1 95 ? 6.117 -10.639 -8.366 1.00 92.00 95 PRO A CA 1
ATOM 772 C C . P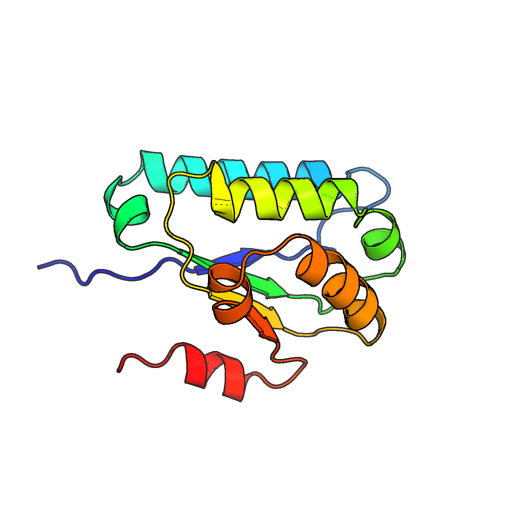RO A 1 95 ? 7.369 -10.687 -7.472 1.00 92.00 95 PRO A C 1
ATOM 774 O O . PRO A 1 95 ? 7.401 -10.032 -6.430 1.00 92.00 95 PRO A O 1
ATOM 777 N N . PRO A 1 96 ? 8.464 -11.356 -7.883 1.00 89.12 96 PRO A N 1
ATOM 778 C CA . PRO A 1 96 ? 9.714 -11.376 -7.111 1.00 89.12 96 PRO A CA 1
ATOM 779 C C . PRO A 1 96 ? 10.260 -9.979 -6.758 1.00 89.12 96 PRO A C 1
ATOM 781 O O . PRO A 1 96 ? 10.823 -9.770 -5.682 1.00 89.12 96 PRO A O 1
ATOM 784 N N . SER A 1 97 ? 10.037 -8.989 -7.630 1.00 86.31 97 SER A N 1
ATOM 785 C CA . SER A 1 97 ? 10.421 -7.587 -7.410 1.00 86.31 97 SER A CA 1
ATOM 786 C C . SER A 1 97 ? 9.689 -6.918 -6.237 1.00 86.31 97 SER A C 1
ATOM 788 O O . SER A 1 97 ? 10.176 -5.924 -5.694 1.00 86.31 97 SER A O 1
ATOM 790 N N . PHE A 1 98 ? 8.566 -7.480 -5.780 1.00 90.94 98 PHE A N 1
ATOM 791 C CA . PHE A 1 98 ? 7.800 -6.984 -4.638 1.00 90.94 98 PHE A CA 1
ATOM 792 C C . PHE A 1 98 ? 8.612 -6.962 -3.339 1.00 90.94 98 PHE A C 1
ATOM 794 O O . PHE A 1 98 ? 8.385 -6.102 -2.488 1.00 90.94 98 PHE A O 1
ATOM 801 N N . GLN A 1 99 ? 9.616 -7.833 -3.189 1.00 90.94 99 GLN A N 1
ATOM 802 C CA . GLN A 1 99 ? 10.474 -7.822 -2.003 1.00 90.94 99 GLN A CA 1
ATOM 803 C C . GLN A 1 99 ? 11.210 -6.481 -1.831 1.00 90.94 99 GLN A C 1
ATOM 805 O O . GLN A 1 99 ? 11.405 -6.021 -0.704 1.00 90.94 99 GLN A O 1
ATOM 810 N N . VAL A 1 100 ? 11.568 -5.814 -2.936 1.00 90.25 100 VAL A N 1
ATOM 811 C CA . VAL A 1 100 ? 12.187 -4.478 -2.911 1.00 90.25 100 VAL A CA 1
ATOM 812 C C . VAL A 1 100 ? 11.214 -3.459 -2.320 1.00 90.25 100 VAL A C 1
ATOM 814 O O . VAL A 1 100 ? 11.584 -2.705 -1.416 1.00 90.25 100 VAL A O 1
ATOM 817 N N . ILE A 1 101 ? 9.954 -3.494 -2.766 1.00 90.19 101 ILE A N 1
ATOM 818 C CA . ILE A 1 101 ? 8.876 -2.660 -2.224 1.00 90.19 101 ILE A CA 1
ATOM 819 C C . ILE A 1 101 ? 8.699 -2.964 -0.737 1.00 90.19 101 ILE A C 1
ATOM 821 O O . ILE A 1 101 ? 8.755 -2.047 0.074 1.00 90.19 101 ILE A O 1
ATOM 825 N N . MET A 1 102 ? 8.583 -4.236 -0.348 1.00 90.88 102 MET A N 1
ATOM 826 C CA . MET A 1 102 ? 8.405 -4.630 1.054 1.00 90.88 102 MET A CA 1
ATOM 827 C C . MET A 1 102 ? 9.528 -4.136 1.967 1.00 90.88 102 MET A C 1
ATOM 829 O O . MET A 1 102 ? 9.266 -3.652 3.071 1.00 90.88 102 MET A O 1
ATOM 833 N N . ASN A 1 103 ? 10.772 -4.199 1.500 1.00 89.88 103 ASN A N 1
ATOM 834 C CA . ASN A 1 103 ? 11.926 -3.694 2.238 1.00 89.88 103 ASN A CA 1
ATOM 835 C C . ASN A 1 103 ? 11.901 -2.167 2.391 1.00 89.88 103 ASN A C 1
ATOM 837 O O . ASN A 1 103 ? 12.325 -1.649 3.425 1.00 89.88 103 ASN A O 1
ATOM 841 N N . LEU A 1 104 ? 11.401 -1.440 1.388 1.00 87.06 104 LEU A N 1
ATOM 842 C CA . LEU A 1 104 ? 11.206 0.009 1.451 1.00 87.06 104 LEU A CA 1
ATOM 843 C C . LEU A 1 104 ? 10.092 0.374 2.432 1.00 87.06 104 LEU A C 1
ATOM 845 O O . LEU A 1 104 ? 10.308 1.162 3.350 1.00 87.06 104 LEU A O 1
ATOM 849 N N . VAL A 1 105 ? 8.911 -0.220 2.268 1.00 88.38 105 VAL A N 1
ATOM 850 C CA . VAL A 1 105 ? 7.722 0.156 3.038 1.00 88.38 105 VAL A CA 1
ATOM 851 C C . VAL A 1 105 ? 7.865 -0.177 4.520 1.00 88.38 105 VAL A C 1
ATOM 853 O O . VAL A 1 105 ? 7.525 0.654 5.358 1.00 88.38 105 VAL A O 1
ATOM 856 N N . ARG A 1 106 ? 8.462 -1.326 4.877 1.00 89.69 106 ARG A N 1
ATOM 857 C CA . ARG A 1 106 ? 8.649 -1.738 6.283 1.00 89.69 106 ARG A CA 1
ATOM 858 C C . ARG A 1 106 ? 9.456 -0.730 7.108 1.00 89.69 106 ARG A C 1
ATOM 860 O O . ARG A 1 106 ? 9.237 -0.657 8.315 1.00 89.69 106 ARG A O 1
ATOM 867 N N . LYS A 1 107 ? 10.346 0.051 6.482 1.00 88.50 107 LYS A N 1
ATOM 868 C CA . LYS A 1 107 ? 11.139 1.097 7.156 1.00 88.50 107 LYS A CA 1
ATOM 869 C C . LYS A 1 107 ? 10.294 2.282 7.619 1.00 88.50 107 LYS A C 1
ATOM 871 O O . LYS A 1 107 ? 10.665 2.945 8.579 1.00 88.50 107 LYS A O 1
ATOM 876 N N . PHE A 1 108 ? 9.176 2.550 6.947 1.00 90.19 108 PHE A N 1
ATOM 877 C CA . PHE A 1 108 ? 8.323 3.706 7.228 1.00 90.19 108 PHE A CA 1
ATOM 878 C C . PHE A 1 108 ? 7.115 3.371 8.107 1.00 90.19 108 PHE A C 1
ATOM 880 O O . PHE A 1 108 ? 6.394 4.278 8.514 1.00 90.19 108 PHE A O 1
ATOM 887 N N . MET A 1 109 ? 6.894 2.091 8.415 1.00 91.62 109 MET A N 1
ATOM 888 C CA . MET A 1 109 ? 5.738 1.649 9.190 1.00 91.62 109 MET A CA 1
ATOM 889 C C . MET A 1 109 ? 6.018 1.556 10.684 1.00 91.62 109 MET A C 1
ATOM 891 O O . MET A 1 109 ? 7.020 0.984 11.115 1.00 91.62 109 MET A O 1
ATOM 895 N N . LYS A 1 110 ? 5.041 1.991 11.479 1.00 92.94 110 LYS A N 1
ATOM 896 C CA . LYS A 1 110 ? 4.933 1.634 12.902 1.00 92.94 110 LYS A CA 1
ATOM 897 C C . LYS A 1 110 ? 4.535 0.162 13.075 1.00 92.94 110 LYS A C 1
ATOM 899 O O . LYS A 1 110 ? 3.853 -0.405 12.221 1.00 92.94 110 LYS A O 1
ATOM 904 N N . GLU A 1 111 ? 4.874 -0.438 14.219 1.00 92.69 111 GLU A N 1
ATOM 905 C CA . GLU A 1 111 ? 4.576 -1.853 14.527 1.00 92.69 111 GLU A CA 1
ATOM 906 C C . GLU A 1 111 ? 3.098 -2.220 14.340 1.00 92.69 111 GLU A C 1
ATOM 908 O O . GLU A 1 111 ? 2.770 -3.229 13.718 1.00 92.69 111 GLU A O 1
ATOM 913 N N . LYS A 1 112 ? 2.189 -1.337 14.768 1.00 90.62 112 LYS A N 1
ATOM 914 C CA . LYS A 1 112 ? 0.739 -1.505 14.584 1.00 90.62 112 LYS A CA 1
ATOM 915 C C . LYS A 1 112 ? 0.335 -1.700 13.119 1.00 90.62 112 LYS A C 1
ATOM 917 O O . LYS A 1 112 ? -0.628 -2.408 12.846 1.00 90.62 112 LYS A O 1
ATOM 922 N N . LEU A 1 113 ? 1.023 -1.039 12.188 1.00 91.56 113 LEU A N 1
ATOM 923 C CA . LEU A 1 113 ? 0.724 -1.139 10.763 1.00 91.56 113 LEU A CA 1
ATOM 924 C C . LEU A 1 113 ? 1.366 -2.383 10.147 1.00 91.56 113 LEU A C 1
ATOM 926 O O . LEU A 1 113 ? 0.721 -3.059 9.354 1.00 91.56 113 LEU A O 1
ATOM 930 N N . LYS A 1 114 ? 2.578 -2.745 10.589 1.00 92.81 114 LYS A N 1
ATOM 931 C CA . LYS A 1 114 ? 3.242 -3.994 10.186 1.00 92.81 114 LYS A CA 1
ATOM 932 C C . LYS A 1 114 ? 2.395 -5.228 10.509 1.00 92.81 114 LYS A C 1
ATOM 934 O O . LYS A 1 114 ? 2.316 -6.130 9.686 1.00 92.81 114 LYS A O 1
ATOM 939 N N . GLN A 1 115 ? 1.717 -5.234 11.659 1.00 93.19 115 GLN A N 1
ATOM 940 C CA . GLN A 1 115 ? 0.800 -6.309 12.078 1.00 93.19 115 GLN A CA 1
ATOM 941 C C . GLN A 1 115 ? -0.459 -6.443 11.204 1.00 93.19 115 GLN A C 1
ATOM 943 O O . GLN A 1 115 ? -1.184 -7.423 11.329 1.00 93.19 115 GLN A O 1
ATOM 948 N N . ARG A 1 116 ? -0.743 -5.451 10.354 1.00 93.25 116 ARG A N 1
ATOM 949 C CA . ARG A 1 116 ? -1.910 -5.410 9.460 1.00 93.25 116 ARG A CA 1
ATOM 950 C C . ARG A 1 116 ? -1.550 -5.722 8.008 1.00 93.25 116 ARG A C 1
ATOM 952 O O . ARG A 1 116 ? -2.411 -5.604 7.142 1.00 93.25 116 ARG A O 1
ATOM 959 N N . LEU A 1 117 ? -0.284 -6.036 7.728 1.00 93.00 117 LEU A N 1
ATOM 960 C CA . LEU A 1 117 ? 0.171 -6.433 6.401 1.00 93.00 117 LEU A CA 1
ATOM 961 C C . LEU A 1 117 ? 0.030 -7.942 6.240 1.00 93.00 117 LEU A C 1
ATOM 963 O O . LEU A 1 117 ? 0.579 -8.708 7.032 1.00 93.00 117 LEU A O 1
ATOM 967 N N . HIS A 1 118 ? -0.600 -8.351 5.151 1.00 94.88 118 HIS A N 1
ATOM 968 C CA . HIS A 1 118 ? -0.729 -9.743 4.759 1.00 94.88 118 HIS A CA 1
ATOM 969 C C . HIS A 1 118 ? -0.261 -9.878 3.314 1.00 94.88 118 HIS A C 1
ATOM 971 O O . HIS A 1 118 ? -0.778 -9.213 2.419 1.00 94.88 118 HIS A O 1
ATOM 977 N N . VAL A 1 119 ? 0.763 -10.696 3.091 1.00 95.12 119 VAL A N 1
ATOM 978 C CA . VAL A 1 119 ? 1.287 -10.984 1.754 1.00 95.12 119 VAL A CA 1
ATOM 979 C C . VAL A 1 119 ? 0.911 -12.417 1.432 1.00 95.12 119 VAL A C 1
ATOM 981 O O . VAL A 1 119 ? 1.362 -13.328 2.118 1.00 95.12 119 VAL A O 1
ATOM 984 N N . HIS A 1 120 ? 0.083 -12.589 0.411 1.00 95.69 120 HIS A N 1
ATOM 985 C CA . HIS A 1 120 ? -0.462 -13.885 0.013 1.00 95.69 120 HIS A CA 1
ATOM 986 C C . HIS A 1 120 ? 0.271 -14.478 -1.193 1.00 95.69 120 HIS A C 1
ATOM 988 O O . HIS A 1 120 ? 0.182 -15.673 -1.458 1.00 95.69 120 HIS A O 1
ATOM 994 N N . GLY A 1 121 ? 1.009 -13.657 -1.949 1.00 92.94 121 GLY A N 1
ATOM 995 C CA . GLY A 1 121 ? 1.575 -14.101 -3.220 1.00 92.94 121 GLY A CA 1
ATOM 996 C C . GLY A 1 121 ? 0.461 -14.570 -4.152 1.00 92.94 121 GLY A C 1
ATOM 997 O O . GLY A 1 121 ? -0.520 -13.853 -4.327 1.00 92.94 121 GLY A O 1
ATOM 998 N N . ASN A 1 122 ? 0.601 -15.769 -4.712 1.00 91.56 122 ASN A N 1
ATOM 999 C CA . ASN A 1 122 ? -0.399 -16.366 -5.605 1.00 91.56 122 ASN A CA 1
ATOM 1000 C C . ASN A 1 122 ? -1.406 -17.277 -4.870 1.00 91.56 122 ASN A C 1
ATOM 1002 O O . ASN A 1 122 ? -2.232 -17.918 -5.515 1.00 91.56 122 ASN A O 1
ATOM 1006 N N . ASP A 1 123 ? -1.333 -17.372 -3.539 1.00 92.81 123 ASP A N 1
ATOM 1007 C CA . ASP A 1 123 ? -2.216 -18.220 -2.737 1.00 92.81 123 ASP A CA 1
ATOM 1008 C C . ASP A 1 123 ? -3.502 -17.472 -2.351 1.00 92.81 123 ASP A C 1
ATOM 1010 O O . ASP A 1 123 ? -3.573 -16.769 -1.337 1.00 92.81 123 ASP A O 1
ATOM 1014 N N . MET A 1 124 ? -4.542 -17.641 -3.169 1.00 90.31 124 MET A N 1
ATOM 1015 C CA . MET A 1 124 ? -5.857 -17.042 -2.931 1.00 90.31 124 MET A CA 1
ATOM 1016 C C . MET A 1 124 ? -6.603 -17.664 -1.745 1.00 90.31 124 MET A C 1
ATOM 1018 O O . MET A 1 124 ? -7.450 -16.991 -1.157 1.00 90.31 124 MET A O 1
ATOM 1022 N N . GLU A 1 125 ? -6.302 -18.905 -1.356 1.00 91.38 125 GLU A N 1
ATOM 1023 C CA . GLU A 1 125 ? -6.953 -19.532 -0.201 1.00 91.38 125 GLU A CA 1
ATOM 1024 C C . GLU A 1 125 ? -6.575 -18.789 1.080 1.00 91.38 125 GLU A C 1
ATOM 1026 O O . GLU A 1 125 ? -7.460 -18.403 1.851 1.00 91.38 125 GLU A O 1
ATOM 1031 N N . SER A 1 126 ? -5.292 -18.450 1.238 1.00 91.75 126 SER A N 1
ATOM 1032 C CA . SER A 1 126 ? -4.822 -17.664 2.385 1.00 91.75 126 SER A CA 1
ATOM 1033 C C . SER A 1 126 ? -5.493 -16.282 2.501 1.00 91.75 126 SER A C 1
ATOM 1035 O O . SER A 1 126 ? -5.691 -15.778 3.611 1.00 91.75 126 SER A O 1
ATOM 1037 N N . LEU A 1 127 ? -5.889 -15.663 1.376 1.00 91.00 127 LEU A N 1
ATOM 1038 C CA . LEU A 1 127 ? -6.665 -14.416 1.370 1.00 91.00 127 LEU A CA 1
ATOM 1039 C C . LEU A 1 127 ? -8.086 -14.641 1.901 1.00 91.00 127 LEU A C 1
ATOM 1041 O O . LEU A 1 127 ? -8.594 -13.834 2.684 1.00 91.00 127 LEU A O 1
ATOM 1045 N N . PHE A 1 128 ? -8.758 -15.708 1.468 1.00 86.69 128 PHE A N 1
ATOM 1046 C CA . PHE A 1 128 ? -10.118 -15.998 1.922 1.00 86.69 128 PHE A CA 1
ATOM 1047 C C . PHE A 1 128 ? -10.150 -16.367 3.403 1.00 86.69 128 PHE A C 1
ATOM 1049 O O . PHE A 1 128 ? -11.038 -15.914 4.128 1.00 86.69 128 PHE A O 1
ATOM 1056 N N . GLU A 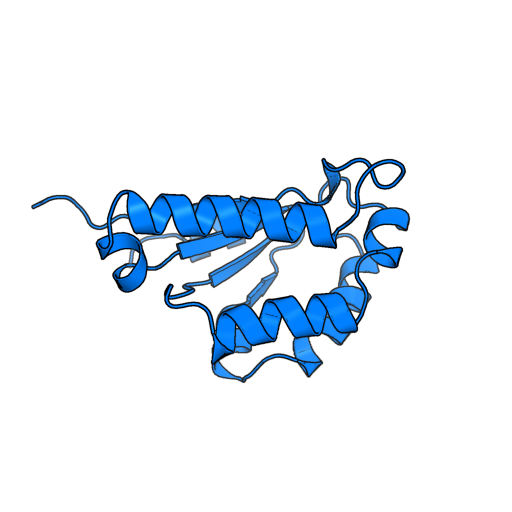1 129 ? -9.160 -17.122 3.880 1.00 87.06 129 GLU A N 1
ATOM 1057 C CA . GLU A 1 129 ? -9.027 -17.455 5.297 1.00 87.06 129 GLU A CA 1
ATOM 1058 C C . GLU A 1 129 ? -8.860 -16.213 6.174 1.00 87.06 129 GLU A C 1
ATOM 1060 O O . GLU A 1 129 ? -9.501 -16.119 7.223 1.00 87.06 129 GLU A O 1
ATOM 1065 N N . SER A 1 130 ? -8.094 -15.211 5.726 1.00 81.88 130 SER A N 1
ATOM 1066 C CA . SER A 1 130 ? -7.913 -13.971 6.490 1.00 81.88 130 SER A CA 1
ATOM 1067 C C . SER A 1 130 ? -9.176 -13.104 6.584 1.00 81.88 130 SER A C 1
ATOM 1069 O O . SER A 1 130 ? -9.250 -12.230 7.447 1.00 81.88 130 SER A O 1
ATOM 1071 N N . HIS A 1 131 ? -10.163 -13.326 5.709 1.00 75.62 131 HIS A N 1
ATOM 1072 C CA . HIS A 1 131 ? -11.430 -12.586 5.668 1.00 75.62 131 HIS A CA 1
ATOM 1073 C C . HIS A 1 131 ? -12.617 -13.358 6.256 1.00 75.62 131 HIS A C 1
ATOM 1075 O O . HIS A 1 131 ? -13.720 -12.807 6.325 1.00 75.62 131 HIS A O 1
ATOM 1081 N N . ARG A 1 132 ? -12.428 -14.612 6.695 1.00 68.69 132 ARG A N 1
ATOM 1082 C CA . ARG A 1 132 ? -13.500 -15.368 7.350 1.00 68.69 132 ARG A CA 1
ATOM 1083 C C . ARG A 1 132 ? -13.942 -14.637 8.629 1.00 68.69 132 ARG A C 1
ATOM 1085 O O . ARG A 1 132 ? -13.095 -14.322 9.469 1.00 68.69 132 ARG A O 1
ATOM 1092 N N . PRO A 1 133 ? -15.250 -14.361 8.801 1.00 60.47 133 PRO A N 1
ATOM 1093 C CA . PRO A 1 133 ? -15.768 -13.869 10.070 1.00 60.47 133 PRO A CA 1
ATOM 1094 C C . PRO A 1 133 ? -15.404 -14.867 11.173 1.00 60.47 133 PRO A C 1
ATOM 1096 O O . PRO A 1 133 ? -15.632 -16.065 10.997 1.00 60.47 133 PRO A O 1
ATOM 1099 N N . LYS A 1 134 ? -14.824 -14.379 12.273 1.00 48.44 134 LYS A N 1
ATOM 1100 C CA . LYS A 1 134 ? -14.751 -15.160 13.512 1.00 48.44 134 LYS A CA 1
ATOM 1101 C C . LYS A 1 134 ? -16.127 -15.247 14.154 1.00 48.44 134 LYS A C 1
ATOM 1103 O O . LYS A 1 134 ? -16.861 -14.233 14.071 1.00 48.44 134 LYS A O 1
#

Solvent-accessible surface area (backbone atoms only — not comparable to full-atom values): 7752 Å² total; per-residue (Å²): 133,83,80,89,73,67,49,72,45,82,42,56,75,50,75,58,55,75,92,82,47,53,59,66,59,54,51,49,53,55,48,52,54,51,52,51,49,35,72,76,36,62,62,45,28,72,71,12,35,31,40,37,36,42,31,78,71,58,47,72,69,58,52,71,56,63,35,71,68,56,46,40,51,55,40,45,35,67,76,76,67,50,84,51,37,76,62,36,40,37,38,30,37,54,54,86,70,45,56,60,53,51,61,56,45,59,74,54,48,55,70,80,54,57,76,26,59,42,81,40,35,82,44,63,64,64,53,54,61,74,65,54,84,129

Foldseek 3Di:
DPDLDAAEAEQELLPDDLVPDAPLVSVVVVVVVVVVVCVVDVVQQVSAHEYEYECQRPDVSSVVRLDLVSLLVVQCCQPPNPSHDYQAYEYEQDDPCVVVVVVSNVVNHDPVHVVRYHYQRHPVVVVVVVVDDD

Organism: NCBI:txid96803

pLDDT: mean 90.36, std 9.12, range [41.03, 97.44]

Nearest PDB structures (foldseek):
  6zpd-assembly1_A  TM=8.880E-01  e=2.892E-11  Homo sapiens
  5mug-assembly1_A  TM=8.894E-01  e=9.253E-11  Homo sapiens
  1r5l-assembly1_A  TM=8.973E-01  e=3.369E-10  Homo sapiens
  3hx3-assembly1_A  TM=8.972E-01  e=1.734E-08  Homo sapiens
  1oiz-assembly2_B  TM=8.330E-01  e=1.034E-08  Homo sapiens

Sequence (134 aa):
MTRKVVRIILVRPDKHNTNTTSMDEMVKVAQIILDLLMEEDVQHSVIGVTILIDFQDFTPNHLLQTTPSLCKKIFTVWQEAYPMRLKAFHYINTPPSFQVIMNLVRKFMKEKLKQRLHVHGNDMESLFESHRPK